Protein AF-A0A2N6AUI1-F1 (afdb_monomer_lite)

Secondary structure (DSSP, 8-state):
--HHHHHHHHHHHHHHTTSS---HHHHHHHHH-HHHHHHHHHHHHHHHHT-------HHHHHHHHHHHHHHHHHHHHHHHHHHHHHHHHHHHHHHHHHHHHIIIIIHHHHHHHHHHHHHHHHHHHHHHHHHHHHHHHHHSS--

Foldseek 3Di:
DDPVLVVLLVVLVCCLVPVDPDDPVSVVCCVVDPVSVVSNVVSVVVVVVPPPPPPPPVVVVVVVVVVVVVVCVVVVVVVVVVVVVVVVVVVVVVVVVVVVCVVVVVVVVVVVVVVVCVVVVVVCVVVVVVVVVVVVVVVVVPD

Radius of gyration: 34.1 Å; chains: 1; bounding box: 63×33×86 Å

pLDDT: mean 75.48, std 15.34, range [41.22, 94.75]

Sequence (143 aa):
MNKSCEMYQMELMDVHYGESEMTEELRSHLDGCEDCSRYWAGLGELETSMVFPEFEDPFKEIVLDKLMAERENKSGRKRNALDFAAFILLAGLFLGACLALVFSGHAVALSKIYLSIFMVAPLMLPFLIKRQMTKGAHTNGRA

Structure (mmCIF, N/CA/C/O backbone):
data_AF-A0A2N6AUI1-F1
#
_entry.id   AF-A0A2N6AUI1-F1
#
loop_
_atom_site.group_PDB
_atom_site.id
_atom_site.type_symbol
_atom_site.label_atom_id
_atom_site.label_alt_id
_atom_site.label_comp_id
_atom_site.label_asym_id
_atom_site.label_entity_id
_atom_site.label_seq_id
_atom_site.pdbx_PDB_ins_code
_atom_site.Cartn_x
_atom_site.Cartn_y
_atom_site.Cartn_z
_atom_site.occupancy
_atom_site.B_iso_or_equiv
_atom_site.auth_seq_id
_atom_site.auth_comp_id
_atom_site.auth_asym_id
_atom_site.auth_atom_id
_atom_site.pdbx_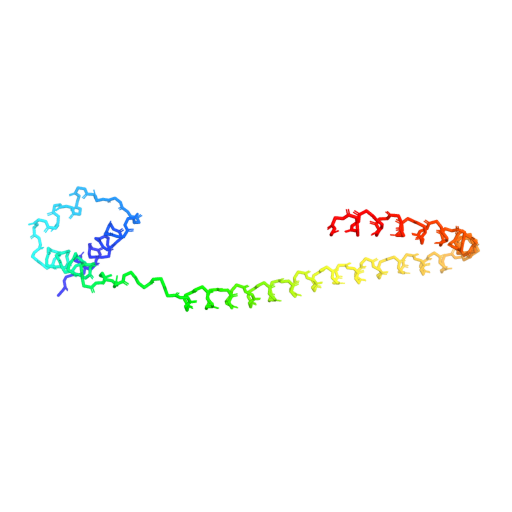PDB_model_num
ATOM 1 N N . MET A 1 1 ? -11.225 -3.161 50.081 1.00 54.44 1 MET A N 1
ATOM 2 C CA . MET A 1 1 ? -11.335 -3.990 48.867 1.00 54.44 1 MET A CA 1
ATOM 3 C C . MET A 1 1 ? -10.239 -5.035 48.905 1.00 54.44 1 MET A C 1
ATOM 5 O O . MET A 1 1 ? -9.080 -4.672 49.079 1.00 54.44 1 MET A O 1
ATOM 9 N N . ASN A 1 2 ? -10.607 -6.314 48.884 1.00 67.62 2 ASN A N 1
ATOM 10 C CA . ASN A 1 2 ? -9.650 -7.417 48.914 1.00 67.62 2 ASN A CA 1
ATOM 11 C C . ASN A 1 2 ? -9.212 -7.703 47.469 1.00 67.62 2 ASN A C 1
ATOM 13 O O . ASN A 1 2 ? -10.068 -7.730 46.590 1.00 67.62 2 ASN A O 1
ATOM 17 N N . LYS A 1 3 ? -7.917 -7.924 47.205 1.00 71.31 3 LYS A N 1
ATOM 18 C CA . LYS A 1 3 ? -7.398 -8.121 45.830 1.00 71.31 3 LYS A CA 1
ATOM 19 C C . LYS A 1 3 ? -8.095 -9.258 45.066 1.00 71.31 3 LYS A C 1
ATOM 21 O O . LYS A 1 3 ? -8.139 -9.238 43.845 1.00 71.31 3 LYS A O 1
ATOM 26 N N . SER A 1 4 ? -8.652 -10.232 45.785 1.00 77.75 4 SER A N 1
ATOM 27 C CA . SER A 1 4 ? -9.439 -11.325 45.211 1.00 77.75 4 SER A CA 1
ATOM 28 C C . SER A 1 4 ? -10.760 -10.857 44.592 1.00 77.75 4 SER A C 1
ATOM 30 O O . SER A 1 4 ? -11.157 -11.379 43.561 1.00 77.75 4 SER A O 1
ATOM 32 N N . CYS A 1 5 ? -11.435 -9.869 45.188 1.00 86.31 5 CYS A N 1
ATOM 33 C CA . CYS A 1 5 ? -12.732 -9.384 44.706 1.00 86.31 5 CYS A CA 1
ATOM 34 C C . CYS A 1 5 ? -12.595 -8.606 43.392 1.00 86.31 5 CYS A C 1
ATOM 36 O O . CYS A 1 5 ? -13.478 -8.691 42.554 1.00 86.31 5 CYS A O 1
ATOM 38 N N . GLU A 1 6 ? -11.482 -7.893 43.183 1.00 86.62 6 GLU A N 1
ATOM 39 C CA . GLU A 1 6 ? -11.223 -7.181 41.920 1.00 86.62 6 GLU A CA 1
ATOM 40 C C . GLU A 1 6 ? -11.123 -8.147 40.734 1.00 86.62 6 GLU A C 1
ATOM 42 O O . GLU A 1 6 ? -11.670 -7.871 39.672 1.00 86.62 6 GLU A O 1
ATOM 47 N N . MET A 1 7 ? -10.479 -9.304 40.924 1.00 88.06 7 MET A N 1
ATOM 48 C CA . MET A 1 7 ? -10.419 -10.338 39.889 1.00 88.06 7 MET A CA 1
ATOM 49 C C . MET A 1 7 ? -11.804 -10.882 39.545 1.00 88.06 7 MET A C 1
ATOM 51 O O . MET A 1 7 ? -12.162 -10.928 38.372 1.00 88.06 7 MET A O 1
ATOM 55 N N . TYR A 1 8 ? -12.598 -11.227 40.560 1.00 88.81 8 TYR A N 1
ATOM 56 C CA . TYR A 1 8 ? -13.949 -11.735 40.338 1.00 88.81 8 TYR A CA 1
ATOM 57 C C . TYR A 1 8 ? -14.883 -10.681 39.735 1.00 88.81 8 TYR A C 1
ATOM 59 O O . TYR A 1 8 ? -15.733 -11.025 38.928 1.00 88.81 8 TYR A O 1
ATOM 67 N N . GLN A 1 9 ? -14.723 -9.397 40.062 1.00 89.94 9 GLN A N 1
ATOM 68 C CA . GLN A 1 9 ? -15.494 -8.321 39.431 1.00 89.94 9 GLN A CA 1
ATOM 69 C C . GLN A 1 9 ? -15.168 -8.163 37.940 1.00 89.94 9 GLN A C 1
ATOM 71 O O . GLN A 1 9 ? -16.087 -7.949 37.154 1.00 89.94 9 GLN A O 1
ATOM 76 N N . MET A 1 10 ? -13.899 -8.306 37.538 1.00 89.31 10 MET A N 1
ATOM 77 C CA . MET A 1 10 ? -13.532 -8.318 36.115 1.00 89.31 10 MET A CA 1
ATOM 78 C C . MET A 1 10 ? -14.153 -9.514 35.393 1.00 89.31 10 MET A C 1
ATOM 80 O O . MET A 1 10 ? -14.767 -9.344 34.349 1.00 89.31 10 MET A O 1
ATOM 84 N N . GLU A 1 11 ? -14.074 -10.705 35.984 1.00 89.75 11 GLU A N 1
ATOM 85 C CA . GLU A 1 11 ? -14.640 -11.909 35.374 1.00 89.75 11 GLU A CA 1
ATOM 86 C C . GLU A 1 11 ? -16.175 -11.848 35.296 1.00 89.75 11 GLU A C 1
ATOM 88 O O . GLU A 1 11 ? -16.758 -12.217 34.283 1.00 89.75 11 GLU A O 1
ATOM 93 N N . LEU A 1 12 ? -16.843 -11.289 36.314 1.00 90.88 12 LEU A N 1
ATOM 94 C CA . LEU A 1 12 ? -18.279 -10.994 36.273 1.00 90.88 12 LEU A CA 1
ATOM 95 C C . LEU A 1 12 ? -18.626 -10.008 35.152 1.00 90.88 12 LEU A C 1
ATOM 97 O O . LEU A 1 12 ? -19.646 -10.177 34.495 1.00 90.88 12 LEU A O 1
ATOM 101 N N . MET A 1 13 ? -17.801 -8.989 34.910 1.00 90.25 13 MET A N 1
ATOM 102 C CA . MET A 1 13 ? -18.020 -8.054 33.806 1.00 90.25 13 MET A CA 1
ATOM 103 C C . MET A 1 13 ? -17.944 -8.771 32.449 1.00 90.25 13 MET A C 1
ATOM 105 O O . MET A 1 13 ? -18.837 -8.591 31.622 1.00 90.25 13 MET A O 1
ATOM 109 N N . ASP A 1 14 ? -16.945 -9.629 32.248 1.00 90.44 14 ASP A N 1
ATOM 110 C CA . ASP A 1 14 ? -16.789 -10.420 31.021 1.00 90.44 14 ASP A CA 1
ATOM 111 C C . ASP A 1 14 ? -17.988 -11.363 30.809 1.00 90.44 14 ASP A C 1
ATOM 113 O O . ASP A 1 14 ? -18.517 -11.460 29.699 1.00 90.44 14 ASP A O 1
ATOM 117 N N . VAL A 1 15 ? -18.492 -11.987 31.883 1.00 90.00 15 VAL A N 1
ATOM 118 C CA . VAL A 1 15 ? -19.710 -12.814 31.841 1.00 90.00 15 VAL A CA 1
ATOM 119 C C . VAL A 1 15 ? -20.939 -11.974 31.485 1.00 90.00 15 VAL A C 1
ATOM 121 O O . VAL A 1 15 ? -21.762 -12.402 30.677 1.00 90.00 15 VAL A O 1
ATOM 124 N N . HIS A 1 16 ? -21.074 -10.770 32.048 1.00 88.06 16 HIS A N 1
ATOM 125 C CA . HIS A 1 16 ? -22.198 -9.869 31.774 1.00 88.06 16 HIS A CA 1
ATOM 126 C C . HIS A 1 16 ? -22.258 -9.441 30.300 1.00 88.06 16 HIS A C 1
ATOM 128 O O . HIS A 1 16 ? -23.342 -9.333 29.731 1.00 88.06 16 HIS A O 1
ATOM 134 N N . TYR A 1 17 ? -21.106 -9.212 29.664 1.00 85.50 17 TYR A N 1
ATOM 135 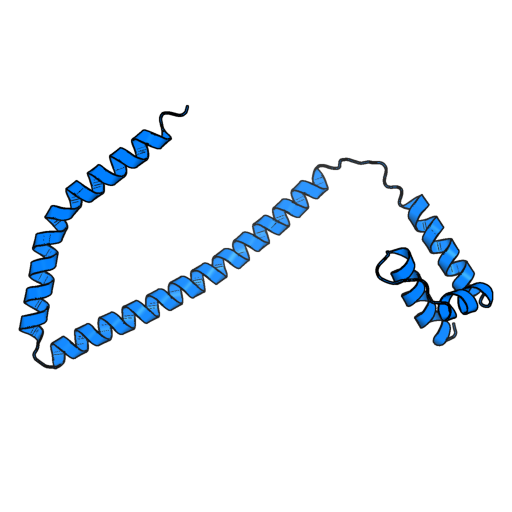C CA . TYR A 1 17 ? -21.023 -8.848 28.244 1.00 85.50 17 TYR A CA 1
ATOM 136 C C . TYR A 1 17 ? -20.925 -10.056 27.295 1.00 85.50 17 TYR A C 1
ATOM 138 O O . TYR A 1 17 ? -20.845 -9.873 26.079 1.00 85.50 17 TYR A O 1
ATOM 146 N N . GLY A 1 18 ? -20.981 -11.286 27.819 1.00 87.19 18 GLY A N 1
ATOM 147 C CA . GLY A 1 18 ? -20.963 -12.519 27.029 1.00 87.19 18 GLY A CA 1
ATOM 148 C C . GLY A 1 18 ? -19.593 -12.883 26.447 1.00 87.19 18 GLY A C 1
ATOM 149 O O . GLY A 1 18 ? -19.525 -13.652 25.489 1.00 87.19 18 GLY A O 1
ATOM 150 N N . GLU A 1 19 ? -18.508 -12.336 26.998 1.00 85.56 19 GLU A N 1
ATOM 151 C CA . GLU A 1 19 ? -17.134 -12.683 26.62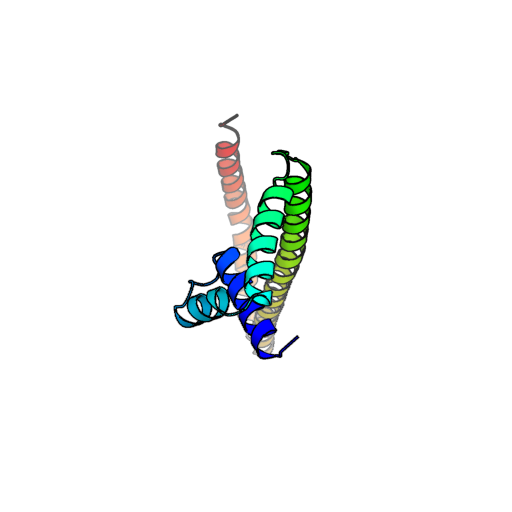0 1.00 85.56 19 GLU A CA 1
ATOM 152 C C . GLU A 1 19 ? -16.665 -13.992 27.284 1.00 85.56 19 GLU A C 1
ATOM 154 O O . GLU A 1 19 ? -15.789 -14.676 26.750 1.00 85.56 19 GLU A O 1
ATOM 159 N N . SER A 1 20 ? -17.274 -14.377 28.412 1.00 87.56 20 SER A N 1
ATOM 160 C CA . SER A 1 20 ? -16.964 -15.600 29.162 1.00 87.56 20 SER A CA 1
ATOM 161 C C . SER A 1 20 ? -18.216 -16.282 29.740 1.00 87.56 20 SER A C 1
ATOM 163 O O . SER A 1 20 ? -19.296 -15.697 29.819 1.00 87.56 20 SER A O 1
ATOM 165 N N . GLU A 1 21 ? -18.091 -17.560 30.118 1.00 89.81 21 GLU A N 1
ATOM 166 C CA . GLU A 1 21 ? -19.168 -18.330 30.757 1.00 89.81 21 GLU A CA 1
ATOM 167 C C . GLU A 1 21 ? -19.068 -18.263 32.289 1.00 89.81 21 GLU A C 1
ATOM 169 O O . GLU A 1 21 ? -17.975 -18.256 32.855 1.00 89.81 21 GLU A O 1
ATOM 174 N N . MET A 1 22 ? -20.216 -18.265 32.978 1.00 89.44 22 MET A N 1
ATOM 175 C CA . MET A 1 22 ? -20.266 -18.268 34.444 1.00 89.44 22 MET A CA 1
ATOM 176 C C . MET A 1 22 ? -19.733 -19.597 35.001 1.00 89.44 22 MET A C 1
ATOM 178 O O . MET A 1 22 ? -20.394 -20.633 34.895 1.00 89.44 22 MET A O 1
ATOM 182 N N . THR A 1 23 ? -18.560 -19.564 35.630 1.00 91.06 23 THR A N 1
ATOM 183 C CA . THR A 1 23 ? -17.956 -20.737 36.274 1.00 91.06 23 THR A CA 1
ATOM 184 C C . THR A 1 23 ? -18.566 -21.004 37.657 1.00 91.06 23 THR A C 1
ATOM 186 O O . THR A 1 23 ? -19.087 -20.104 38.320 1.00 91.06 23 THR A O 1
ATOM 189 N N . GLU A 1 24 ? -18.501 -22.256 38.124 1.00 88.75 24 GLU A N 1
ATOM 190 C CA . GLU A 1 24 ? -19.040 -22.652 39.438 1.00 88.75 24 GLU A CA 1
ATOM 191 C C . GLU A 1 24 ? -18.323 -21.930 40.596 1.00 88.75 24 GLU A C 1
ATOM 193 O O . GLU A 1 24 ? -18.944 -21.539 41.585 1.00 88.75 24 GLU A O 1
ATOM 198 N N . GLU A 1 25 ? -17.015 -21.690 40.447 1.00 87.81 25 GLU A N 1
ATOM 199 C CA . GLU A 1 25 ? -16.210 -20.936 41.413 1.00 87.81 25 GLU A CA 1
ATOM 200 C C . GLU A 1 25 ? -16.692 -19.484 41.519 1.00 87.81 25 GLU A C 1
ATOM 202 O O . GLU A 1 25 ? -16.950 -19.000 42.625 1.00 87.81 25 GLU A O 1
ATOM 207 N N . LEU A 1 26 ? -16.908 -18.821 40.378 1.00 88.12 26 LEU A N 1
ATOM 208 C CA . LEU A 1 26 ? -17.410 -17.450 40.310 1.00 88.12 26 LEU A CA 1
ATOM 209 C C . LEU A 1 26 ? -18.808 -17.327 40.926 1.00 88.12 26 LEU A C 1
ATOM 211 O O . LEU A 1 26 ? -19.063 -16.414 41.714 1.00 88.12 26 LEU A O 1
ATOM 215 N N . ARG A 1 27 ? -19.692 -18.290 40.637 1.00 89.69 27 ARG A N 1
ATOM 216 C CA . ARG A 1 27 ? -21.043 -18.360 41.208 1.00 89.69 27 ARG A CA 1
ATOM 217 C C . ARG A 1 27 ? -21.012 -18.507 42.728 1.00 89.69 27 ARG A C 1
ATOM 219 O O . ARG A 1 27 ? -21.688 -17.761 43.432 1.00 89.69 27 ARG A O 1
ATOM 226 N N . SER A 1 28 ? -20.177 -19.411 43.237 1.00 88.75 28 SER A N 1
ATOM 227 C CA . SER A 1 28 ? -20.021 -19.612 44.681 1.00 88.75 28 SER A CA 1
ATOM 228 C C . SER A 1 28 ? -19.472 -18.369 45.392 1.00 88.75 28 SER A C 1
ATOM 230 O O . SER A 1 28 ? -19.890 -18.049 46.507 1.00 88.75 28 SER A O 1
ATOM 232 N N . HIS A 1 29 ? -18.569 -17.627 44.739 1.00 89.12 29 HIS A N 1
ATOM 233 C CA . HIS A 1 29 ? -18.035 -16.380 45.272 1.00 89.12 29 HIS A CA 1
ATOM 234 C C . HIS A 1 29 ? -19.086 -15.268 45.274 1.00 89.12 29 HIS A C 1
ATOM 236 O O . HIS A 1 29 ? -19.181 -14.525 46.251 1.00 89.12 29 HIS A O 1
ATOM 242 N N . LEU A 1 30 ? -19.888 -15.171 44.211 1.00 90.06 30 LEU A N 1
ATOM 243 C CA . LEU A 1 30 ? -20.963 -14.191 44.086 1.00 90.06 30 LEU A CA 1
ATOM 244 C C . LEU A 1 30 ? -22.019 -14.357 45.189 1.00 90.06 30 LEU A C 1
ATOM 246 O O . LEU A 1 30 ? -22.428 -13.365 45.790 1.00 90.06 30 LEU A O 1
ATOM 250 N N . ASP A 1 31 ? -22.397 -15.598 45.502 1.00 88.81 31 ASP A N 1
ATOM 251 C CA . ASP A 1 31 ? -23.365 -15.910 46.563 1.00 88.81 31 ASP A CA 1
ATOM 252 C C . ASP A 1 31 ? -22.803 -15.644 47.975 1.00 88.81 31 ASP A C 1
ATOM 254 O O . ASP A 1 31 ? -23.552 -15.356 48.910 1.00 88.81 31 ASP A O 1
ATOM 258 N N . GLY A 1 32 ? -21.479 -15.733 48.147 1.00 87.62 32 GLY A N 1
ATOM 259 C CA . GLY A 1 32 ? -20.801 -15.557 49.436 1.00 87.62 32 GLY A CA 1
ATOM 260 C C . GLY A 1 32 ? -20.247 -14.154 49.706 1.00 87.62 32 GLY A C 1
ATOM 261 O O . GLY A 1 32 ? -19.870 -13.861 50.843 1.00 87.62 32 GLY A O 1
ATOM 262 N N . CYS A 1 33 ? -20.157 -13.288 48.693 1.00 90.19 33 CYS A N 1
ATOM 263 C CA . CYS A 1 33 ? -19.517 -11.978 48.792 1.00 90.19 33 CYS A CA 1
ATOM 264 C C . CYS A 1 33 ? -20.500 -10.840 48.494 1.00 90.19 33 CYS A C 1
ATOM 266 O O . CYS A 1 33 ? -20.870 -10.600 47.345 1.00 90.19 33 CYS A O 1
ATOM 268 N N . GLU A 1 34 ? -20.861 -10.077 49.531 1.00 88.19 34 GLU A N 1
ATOM 269 C CA . GLU A 1 34 ? -21.799 -8.951 49.415 1.00 88.19 34 GLU A CA 1
ATOM 270 C C . GLU A 1 34 ? -21.301 -7.857 48.451 1.00 88.19 34 GLU A C 1
ATOM 272 O O . GLU A 1 34 ? -22.090 -7.284 47.700 1.00 88.19 34 GLU A O 1
ATOM 277 N N . ASP A 1 35 ? -19.988 -7.606 48.412 1.00 88.56 35 ASP A N 1
ATOM 278 C CA . ASP A 1 35 ? -19.386 -6.607 47.518 1.00 88.56 35 ASP A CA 1
ATOM 279 C C . ASP A 1 35 ? -19.524 -7.004 46.037 1.00 88.56 35 ASP A C 1
ATOM 281 O O . ASP A 1 35 ? -19.895 -6.177 45.202 1.00 88.56 35 ASP A O 1
ATOM 285 N N . CYS A 1 36 ? -19.255 -8.270 45.700 1.00 89.06 36 CYS A N 1
ATOM 286 C CA . CYS A 1 36 ? -19.391 -8.786 44.335 1.00 89.06 36 CYS A CA 1
ATOM 287 C C . CYS A 1 36 ? -20.865 -8.921 43.927 1.00 89.06 36 CYS A C 1
ATOM 289 O O . CYS A 1 36 ? -21.213 -8.604 42.793 1.00 89.06 36 CYS A O 1
ATOM 291 N N . SER A 1 37 ? -21.743 -9.301 44.860 1.00 89.75 37 SER A N 1
ATOM 292 C CA . SER A 1 37 ? -23.193 -9.344 44.639 1.00 89.75 37 SER A CA 1
ATOM 293 C C . SER A 1 37 ? -23.763 -7.957 44.322 1.00 89.75 37 SER A C 1
ATOM 295 O O . SER A 1 37 ? -24.499 -7.788 43.349 1.00 89.75 37 SER A O 1
ATOM 297 N N . ARG A 1 38 ? -23.354 -6.927 45.077 1.00 89.38 38 ARG A N 1
ATOM 298 C CA . ARG A 1 38 ? -23.749 -5.535 44.819 1.00 89.38 38 ARG A CA 1
ATOM 299 C C . ARG A 1 38 ? -23.205 -5.024 43.486 1.00 89.38 38 ARG A C 1
ATOM 301 O O . ARG A 1 38 ? -23.915 -4.316 42.778 1.00 89.38 38 ARG A O 1
ATOM 308 N N . TYR A 1 39 ? -21.970 -5.387 43.139 1.00 90.25 39 TYR A N 1
ATOM 309 C CA . TYR A 1 39 ? -21.379 -5.050 41.844 1.00 90.25 39 TYR A CA 1
ATOM 310 C C . TYR A 1 39 ? -22.176 -5.663 40.682 1.00 90.25 39 TYR A C 1
ATOM 312 O O . TYR A 1 39 ? -22.547 -4.950 39.755 1.00 90.25 39 TYR A O 1
ATOM 320 N N . TRP A 1 40 ? -22.515 -6.951 40.775 1.00 91.50 40 TRP A N 1
ATOM 321 C CA . TRP A 1 40 ? -23.321 -7.659 39.778 1.00 91.50 40 TRP A CA 1
ATOM 322 C C . TRP A 1 40 ? -24.724 -7.062 39.610 1.00 91.50 40 TRP A C 1
ATOM 324 O O . TRP A 1 40 ? -25.168 -6.838 38.487 1.00 91.50 40 TRP A O 1
ATOM 334 N N . ALA A 1 41 ? -25.403 -6.733 40.712 1.00 87.25 41 ALA A N 1
ATOM 335 C CA . ALA A 1 41 ? -26.697 -6.052 40.660 1.00 87.25 41 ALA A CA 1
ATOM 336 C C . ALA A 1 41 ? -26.595 -4.669 39.986 1.00 87.25 41 ALA A C 1
ATOM 338 O O . ALA A 1 41 ? -27.447 -4.308 39.176 1.00 87.25 41 ALA A O 1
ATOM 339 N N . GLY A 1 42 ? -25.519 -3.927 40.267 1.00 86.00 42 GLY A N 1
ATOM 340 C CA . GLY A 1 42 ? -25.251 -2.630 39.648 1.00 86.00 42 GLY A CA 1
ATOM 341 C C . GLY A 1 42 ? -24.997 -2.703 38.139 1.00 86.00 42 GLY A C 1
ATOM 342 O O . GLY A 1 42 ? -25.377 -1.775 37.429 1.00 86.00 42 GLY A O 1
ATOM 343 N N . LEU A 1 43 ? -24.408 -3.795 37.632 1.00 84.50 43 LEU A N 1
ATOM 344 C CA . LEU A 1 43 ? -24.233 -4.007 36.187 1.00 84.50 43 LEU A CA 1
ATOM 345 C C . LEU A 1 43 ? -25.584 -4.134 35.463 1.00 84.50 43 LEU A C 1
ATOM 347 O O . LEU A 1 43 ? -25.788 -3.471 34.445 1.00 84.50 43 LEU A O 1
ATOM 351 N N . GLY A 1 44 ? -26.527 -4.887 36.038 1.00 76.06 44 GLY A N 1
ATOM 352 C CA . GLY A 1 44 ? -27.879 -5.024 35.485 1.00 76.06 44 GLY A CA 1
ATOM 353 C C . GLY A 1 44 ? -28.683 -3.718 35.524 1.00 76.06 44 GLY A C 1
ATOM 354 O O . GLY A 1 44 ? -29.387 -3.387 34.571 1.00 76.06 44 GLY A O 1
ATOM 355 N N . GLU A 1 45 ? -28.537 -2.919 36.587 1.0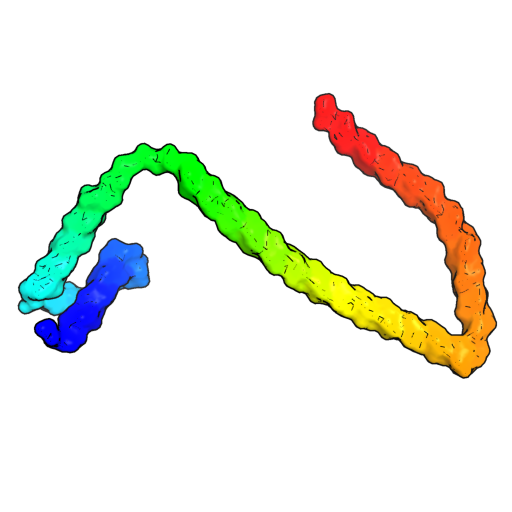0 76.12 45 GLU A N 1
ATOM 356 C CA . GLU A 1 45 ? -29.141 -1.579 36.648 1.00 76.12 45 GLU A CA 1
ATOM 357 C C . GLU A 1 45 ? -28.555 -0.639 35.580 1.00 76.12 45 GLU A C 1
ATOM 359 O O . GLU A 1 45 ? -29.290 0.141 34.957 1.00 76.12 45 GLU A O 1
ATOM 364 N N . LEU A 1 46 ? -27.248 -0.749 35.313 1.00 67.75 46 LEU A N 1
ATOM 365 C CA . LEU A 1 46 ? -26.567 0.003 34.262 1.00 67.75 46 LEU A CA 1
ATOM 366 C C . LEU A 1 46 ? -27.144 -0.319 32.880 1.00 67.75 46 LEU A C 1
ATOM 368 O O . LEU A 1 46 ? -27.401 0.608 32.118 1.00 67.75 46 LEU A O 1
ATOM 372 N N . GLU A 1 47 ? -27.417 -1.590 32.586 1.00 62.09 47 GLU A N 1
ATOM 373 C CA . GLU A 1 47 ? -28.048 -2.016 31.332 1.00 62.09 47 GLU A CA 1
ATOM 374 C C . GLU A 1 47 ? -29.451 -1.411 31.169 1.00 62.09 47 GLU A C 1
ATOM 376 O O . GLU A 1 47 ? -29.763 -0.843 30.124 1.00 62.09 47 GLU A O 1
ATOM 381 N N . THR A 1 48 ? -30.269 -1.404 32.227 1.00 59.44 48 THR A N 1
ATOM 382 C CA . THR A 1 48 ? -31.598 -0.764 32.187 1.00 59.44 48 THR A CA 1
ATOM 383 C C . THR A 1 48 ? -31.558 0.764 32.091 1.00 59.44 48 THR A C 1
ATOM 385 O O . THR A 1 48 ? -32.456 1.361 31.502 1.00 59.44 48 THR A O 1
ATOM 388 N N . SER A 1 49 ? -30.529 1.420 32.635 1.00 56.09 49 SER A N 1
ATOM 389 C CA . SER A 1 49 ? -30.345 2.878 32.505 1.00 56.09 49 SER A CA 1
ATOM 390 C C . SER A 1 49 ? -29.686 3.290 31.181 1.00 56.09 49 SER A C 1
ATOM 392 O O . SER A 1 49 ? -29.875 4.417 30.724 1.00 56.09 49 SER A O 1
ATOM 394 N N . MET A 1 50 ? -28.972 2.361 30.540 1.00 49.00 50 MET A N 1
ATOM 395 C CA . MET A 1 50 ? -28.469 2.445 29.169 1.00 49.00 50 MET A CA 1
ATOM 396 C C . MET A 1 50 ? -29.415 1.788 28.162 1.00 49.00 50 MET A C 1
ATOM 398 O O . MET A 1 50 ? -28.996 1.463 27.048 1.00 49.00 50 MET A O 1
ATOM 402 N N . VAL A 1 51 ? -30.710 1.684 28.484 1.00 47.38 51 VAL A N 1
ATOM 403 C CA . VAL A 1 51 ? -31.749 1.696 27.451 1.00 47.38 51 VAL A CA 1
ATOM 404 C C . VAL A 1 51 ? -31.688 3.084 26.824 1.00 47.38 51 VAL A C 1
ATOM 406 O O . VAL A 1 51 ? -32.434 4.003 27.162 1.00 47.38 51 VAL A O 1
ATOM 409 N N . PHE A 1 52 ? -30.708 3.257 25.938 1.00 46.50 52 PHE A N 1
ATOM 410 C CA . PHE A 1 52 ? -30.723 4.312 24.958 1.00 46.50 52 PHE A CA 1
ATOM 411 C C . PHE A 1 52 ? -32.105 4.212 24.313 1.00 46.50 52 PHE A C 1
ATOM 413 O O . PHE A 1 52 ? -32.459 3.123 23.848 1.00 46.50 52 PHE A O 1
ATOM 420 N N . PRO A 1 53 ? -32.912 5.290 24.305 1.00 45.56 53 PRO A N 1
ATOM 421 C CA . PRO A 1 53 ? -34.046 5.329 23.400 1.00 45.56 53 PRO A CA 1
ATOM 422 C C . PRO A 1 53 ? -33.518 4.880 22.042 1.00 45.56 53 PRO A C 1
ATOM 424 O O . PRO A 1 53 ? -32.400 5.271 21.698 1.00 45.56 53 PRO A O 1
ATOM 427 N N . GLU A 1 54 ? -34.256 4.014 21.347 1.00 45.66 54 GLU A N 1
ATOM 428 C CA . GLU A 1 54 ? -34.002 3.610 19.963 1.00 45.66 54 GLU A CA 1
ATOM 429 C C . GLU A 1 54 ? -33.904 4.870 19.089 1.00 45.66 54 GLU A C 1
ATOM 431 O O . GLU A 1 54 ? -34.824 5.268 18.386 1.00 45.66 54 GLU A O 1
ATOM 436 N N . PHE A 1 55 ? -32.785 5.570 19.185 1.00 45.47 55 PHE A N 1
ATOM 437 C CA . PHE A 1 55 ? -32.360 6.559 18.243 1.00 45.47 55 PHE A CA 1
ATOM 438 C C . PHE A 1 55 ? -31.644 5.727 17.195 1.00 45.47 55 PHE A C 1
ATOM 440 O O . PHE A 1 55 ? -30.463 5.391 17.322 1.00 45.47 55 PHE A O 1
ATOM 447 N N . GLU A 1 56 ? -32.403 5.370 16.161 1.00 45.50 56 GLU A N 1
ATOM 448 C CA . GLU A 1 56 ? -31.909 5.401 14.788 1.00 45.50 56 GLU A CA 1
ATOM 449 C C . GLU A 1 56 ? -31.213 6.756 14.588 1.00 45.50 56 GLU A C 1
ATOM 451 O O . GLU A 1 56 ? -31.807 7.729 14.130 1.00 45.50 56 GLU A O 1
ATOM 456 N N . ASP A 1 57 ? -29.976 6.869 15.068 1.00 48.19 57 ASP A N 1
ATOM 457 C CA . ASP A 1 57 ? -29.215 8.102 15.019 1.00 48.19 57 ASP A CA 1
ATOM 458 C C . ASP A 1 57 ? -28.354 8.056 13.751 1.00 48.19 57 ASP A C 1
ATOM 460 O O . ASP A 1 57 ? -27.336 7.347 13.728 1.00 48.19 57 ASP A O 1
ATOM 464 N N . PRO A 1 58 ? -28.710 8.793 12.681 1.00 51.88 58 PRO A N 1
ATOM 465 C CA . PRO A 1 58 ? -27.915 8.853 11.453 1.00 51.88 58 PRO A CA 1
ATOM 466 C C . PRO A 1 58 ? -26.479 9.351 11.705 1.00 51.88 58 PRO A C 1
ATOM 468 O O . PRO A 1 58 ? -25.604 9.217 10.851 1.00 51.88 58 PRO A O 1
ATOM 471 N N . PHE A 1 59 ? -26.189 9.893 12.892 1.00 50.44 59 PHE A N 1
ATOM 472 C CA . PHE A 1 59 ? -24.845 10.289 13.294 1.00 50.44 59 PHE A CA 1
ATOM 473 C C . PHE A 1 59 ? -23.863 9.127 13.477 1.00 50.44 59 PHE A C 1
ATOM 475 O O . PHE A 1 59 ? -22.676 9.306 13.190 1.00 50.44 59 PHE A O 1
ATOM 482 N N . LYS A 1 60 ? -24.306 7.944 13.926 1.00 49.75 60 LYS A N 1
ATOM 483 C CA . LYS A 1 60 ? -23.393 6.800 14.119 1.00 49.75 60 LYS A CA 1
ATOM 484 C C . LYS A 1 60 ? -22.865 6.273 12.788 1.00 49.75 60 LYS A C 1
ATOM 486 O O . LYS A 1 60 ? -21.679 5.967 12.693 1.00 49.75 60 LYS A O 1
ATOM 491 N N . GLU A 1 61 ? -23.711 6.247 11.763 1.00 53.56 61 GLU A N 1
ATOM 492 C CA . GLU A 1 61 ? -23.333 5.828 10.413 1.00 53.56 61 GLU A CA 1
ATOM 493 C C . GLU A 1 61 ? -22.349 6.827 9.783 1.00 53.56 61 GLU A C 1
ATOM 495 O O . GLU A 1 61 ? -21.290 6.429 9.315 1.00 53.56 61 GLU A O 1
ATOM 500 N N . ILE A 1 62 ? -22.588 8.139 9.917 1.00 59.53 62 ILE A N 1
ATOM 501 C CA . ILE A 1 62 ? -21.700 9.183 9.369 1.00 59.53 62 ILE A CA 1
ATOM 502 C C . ILE A 1 62 ? -20.304 9.170 10.015 1.00 59.53 62 ILE A C 1
ATOM 504 O O . ILE A 1 62 ? -19.300 9.418 9.338 1.00 59.53 62 ILE A O 1
ATOM 508 N N . VAL A 1 63 ? -20.211 8.923 11.326 1.00 61.47 63 VAL A N 1
ATOM 509 C CA . VAL A 1 63 ? -18.918 8.865 12.029 1.00 61.47 63 VAL A CA 1
ATOM 510 C C . VAL A 1 63 ? -18.179 7.568 11.700 1.00 61.47 63 VAL A C 1
ATOM 512 O O . VAL A 1 63 ? -16.966 7.605 11.483 1.00 61.47 63 VAL A O 1
ATOM 515 N N . LEU A 1 64 ? -18.891 6.442 11.604 1.00 59.50 64 LEU A N 1
ATOM 516 C CA . LEU A 1 64 ? -18.300 5.159 11.233 1.00 59.50 64 LEU A CA 1
ATOM 517 C C . LEU A 1 64 ? -17.827 5.167 9.772 1.00 59.50 64 LEU A C 1
ATOM 519 O O . LEU A 1 64 ? -16.686 4.789 9.514 1.00 59.50 64 LEU A O 1
ATOM 523 N N . ASP A 1 65 ? -18.622 5.709 8.851 1.00 60.38 65 ASP A N 1
ATOM 524 C CA . ASP A 1 65 ? -18.258 5.877 7.442 1.00 60.38 65 ASP A CA 1
ATOM 525 C C . ASP A 1 65 ? -17.072 6.821 7.265 1.00 60.38 65 ASP A C 1
ATOM 527 O O . ASP A 1 65 ? -16.160 6.528 6.491 1.00 60.38 65 ASP A O 1
ATOM 531 N N . LYS A 1 66 ? -17.004 7.926 8.019 1.00 62.28 66 LYS A N 1
ATOM 532 C CA . LYS A 1 66 ? -15.823 8.805 8.000 1.00 62.28 66 LYS A CA 1
ATOM 533 C C . LYS A 1 66 ? -14.570 8.094 8.499 1.00 62.28 66 LYS A C 1
ATOM 535 O O . LYS A 1 66 ? -13.513 8.237 7.885 1.00 62.28 66 LYS A O 1
ATOM 540 N N . LEU A 1 67 ? -14.672 7.316 9.574 1.00 61.69 67 LEU A N 1
ATOM 541 C CA . LEU A 1 67 ? -13.540 6.568 10.123 1.00 61.69 67 LEU A CA 1
ATOM 542 C C . LEU A 1 67 ? -13.105 5.419 9.201 1.00 61.69 67 LEU A C 1
ATOM 544 O O . LEU A 1 67 ? -11.903 5.172 9.060 1.00 61.69 67 LEU A O 1
ATOM 548 N N . MET A 1 68 ? -14.044 4.743 8.534 1.00 60.12 68 MET A N 1
ATOM 549 C CA . MET A 1 68 ? -13.738 3.717 7.534 1.00 60.12 68 MET A CA 1
ATOM 550 C C . MET A 1 68 ? -13.120 4.329 6.274 1.00 60.12 68 MET A C 1
ATOM 552 O O . MET A 1 68 ? -12.076 3.847 5.833 1.00 60.12 68 MET A O 1
ATOM 556 N N . ALA A 1 69 ? -13.659 5.440 5.768 1.00 60.88 69 ALA A N 1
ATOM 557 C CA . ALA A 1 69 ? -13.102 6.164 4.626 1.00 60.88 69 ALA A CA 1
ATOM 558 C C . ALA A 1 69 ? -11.676 6.669 4.906 1.00 60.88 69 ALA A C 1
ATOM 560 O O . ALA A 1 69 ? -10.790 6.579 4.053 1.00 60.88 69 ALA A O 1
ATOM 561 N N . GLU A 1 70 ? -11.403 7.151 6.119 1.00 59.94 70 GLU A N 1
ATOM 562 C CA . GLU A 1 70 ? -10.069 7.612 6.503 1.00 59.94 70 GLU A CA 1
ATOM 563 C C . GLU A 1 70 ? -9.073 6.444 6.656 1.00 59.94 70 GLU A C 1
ATOM 565 O O . GLU A 1 70 ? -7.894 6.566 6.298 1.00 59.94 70 GLU A O 1
ATOM 570 N N . ARG A 1 71 ? -9.543 5.266 7.089 1.00 49.31 71 ARG A N 1
ATOM 571 C CA . ARG A 1 71 ? -8.742 4.033 7.178 1.00 49.31 71 ARG A CA 1
ATOM 572 C C . ARG A 1 71 ? -8.480 3.398 5.810 1.00 49.31 71 ARG A C 1
ATOM 574 O O . ARG A 1 71 ? -7.359 2.939 5.563 1.00 49.31 71 ARG A O 1
ATOM 581 N N . GLU A 1 72 ? -9.454 3.402 4.906 1.00 57.69 72 GLU A N 1
ATOM 582 C CA . GLU A 1 72 ? -9.277 2.969 3.516 1.00 57.69 72 GLU A CA 1
ATOM 583 C C . GLU A 1 72 ? -8.302 3.881 2.775 1.00 57.69 72 GLU A C 1
ATOM 585 O O . GLU A 1 72 ? -7.365 3.393 2.143 1.00 57.69 72 GLU A O 1
ATOM 590 N N . ASN A 1 73 ? -8.407 5.199 2.947 1.00 58.56 73 ASN A N 1
ATOM 591 C CA . ASN A 1 73 ? -7.493 6.139 2.303 1.00 58.56 73 ASN A CA 1
ATOM 592 C C . ASN A 1 73 ? -6.045 5.982 2.821 1.00 58.56 73 ASN A C 1
ATOM 594 O O . ASN A 1 73 ? -5.071 6.078 2.068 1.00 58.56 73 ASN A O 1
ATOM 598 N N . LYS A 1 74 ? -5.870 5.650 4.109 1.00 55.28 74 LYS A N 1
ATOM 599 C CA . LYS A 1 74 ? -4.547 5.421 4.716 1.00 55.28 74 LYS A CA 1
ATOM 600 C C . LYS A 1 74 ? -3.960 4.039 4.391 1.00 55.28 74 LYS A C 1
ATOM 602 O O . LYS A 1 74 ? -2.738 3.920 4.271 1.00 55.28 74 LYS A O 1
ATOM 607 N N . SER A 1 75 ? -4.789 3.006 4.226 1.00 54.25 75 SER A N 1
ATOM 608 C CA . SER A 1 75 ? -4.348 1.654 3.844 1.00 54.25 75 SER A CA 1
ATOM 609 C C . SER A 1 75 ? -4.100 1.521 2.337 1.00 54.25 75 SER A C 1
ATOM 611 O O . SER A 1 75 ? -3.075 0.962 1.942 1.00 54.25 75 SER A O 1
ATOM 613 N N . GLY A 1 76 ? -4.939 2.139 1.501 1.00 54.47 76 GLY A N 1
ATOM 614 C CA . GLY A 1 76 ? -4.756 2.228 0.054 1.00 54.47 76 GLY A CA 1
ATOM 615 C C . GLY A 1 76 ? -3.462 2.951 -0.315 1.00 54.47 76 GLY A C 1
ATOM 616 O O . GLY A 1 76 ? -2.695 2.468 -1.142 1.00 54.47 76 GLY A O 1
ATOM 617 N N . ARG A 1 77 ? -3.124 4.046 0.380 1.00 54.16 77 ARG A N 1
ATOM 618 C CA . ARG A 1 77 ? -1.873 4.784 0.134 1.00 54.16 77 ARG A CA 1
ATOM 619 C C . ARG A 1 77 ? -0.614 3.968 0.455 1.00 54.16 77 ARG A C 1
ATOM 621 O O . ARG A 1 77 ? 0.374 4.091 -0.262 1.00 54.16 77 ARG A O 1
ATOM 628 N N . LYS A 1 78 ? -0.642 3.119 1.490 1.00 58.09 78 LYS A N 1
ATOM 629 C CA . LYS A 1 78 ? 0.486 2.230 1.834 1.00 58.09 78 LYS A CA 1
ATOM 630 C C . LYS A 1 78 ? 0.622 1.058 0.865 1.00 58.09 78 LYS A C 1
ATOM 632 O O . LYS A 1 78 ? 1.741 0.725 0.486 1.00 58.09 78 LYS A O 1
ATOM 637 N N . ARG A 1 79 ? -0.497 0.461 0.446 1.00 60.97 79 ARG A N 1
ATOM 638 C CA . ARG A 1 79 ? -0.506 -0.644 -0.521 1.00 60.97 79 ARG A CA 1
ATOM 639 C C . ARG A 1 79 ? -0.021 -0.172 -1.892 1.00 60.97 79 ARG A C 1
ATOM 641 O O . ARG A 1 79 ? 0.914 -0.747 -2.431 1.00 60.97 79 ARG A O 1
ATOM 648 N N . ASN A 1 80 ? -0.513 0.982 -2.341 1.00 66.75 80 ASN A N 1
ATOM 649 C CA . ASN A 1 80 ? -0.041 1.624 -3.564 1.00 66.75 80 ASN A CA 1
ATOM 650 C C . ASN A 1 80 ? 1.447 1.990 -3.474 1.00 66.75 80 ASN A C 1
ATOM 652 O O . ASN A 1 80 ? 2.170 1.796 -4.440 1.00 66.75 80 ASN A O 1
ATOM 656 N N . ALA A 1 81 ? 1.940 2.483 -2.331 1.00 75.50 81 ALA A N 1
ATOM 657 C CA . ALA A 1 81 ? 3.363 2.797 -2.175 1.00 75.50 81 ALA A CA 1
ATOM 658 C C . ALA A 1 81 ? 4.265 1.553 -2.273 1.00 75.50 81 ALA A C 1
ATOM 660 O O . ALA A 1 81 ? 5.338 1.635 -2.868 1.00 75.50 81 ALA A O 1
ATOM 661 N N . LEU A 1 82 ? 3.833 0.409 -1.731 1.00 78.12 82 LEU A N 1
ATOM 662 C CA . LEU A 1 82 ? 4.545 -0.863 -1.885 1.00 78.12 82 LEU A CA 1
ATOM 663 C C . LEU A 1 82 ? 4.509 -1.359 -3.333 1.00 78.12 82 LEU A C 1
ATOM 665 O O . LEU A 1 82 ? 5.547 -1.769 -3.848 1.00 78.12 82 LEU A O 1
ATOM 669 N N . ASP A 1 83 ? 3.367 -1.246 -4.008 1.00 80.12 83 ASP A N 1
ATOM 670 C CA . ASP A 1 83 ? 3.239 -1.618 -5.421 1.00 80.12 83 ASP A CA 1
ATOM 671 C C . ASP A 1 83 ? 4.097 -0.709 -6.322 1.00 80.12 83 ASP A C 1
ATOM 673 O O . ASP A 1 83 ? 4.789 -1.190 -7.220 1.00 80.12 83 ASP A O 1
ATOM 677 N N . PHE A 1 84 ? 4.150 0.597 -6.037 1.00 82.12 84 PHE A N 1
ATOM 678 C CA . PHE A 1 84 ? 5.053 1.542 -6.703 1.00 82.12 84 PHE A CA 1
ATOM 679 C C . PHE A 1 84 ? 6.526 1.221 -6.430 1.00 82.12 84 PHE A C 1
ATOM 681 O O . PHE A 1 84 ? 7.340 1.267 -7.352 1.00 82.12 84 PHE A O 1
ATOM 688 N N . ALA A 1 85 ? 6.888 0.871 -5.194 1.00 88.06 85 ALA A N 1
ATOM 689 C CA . ALA A 1 85 ? 8.254 0.483 -4.852 1.00 88.06 85 ALA A CA 1
ATOM 690 C C . ALA A 1 85 ? 8.669 -0.811 -5.571 1.00 88.06 85 ALA A C 1
ATOM 692 O O . ALA A 1 85 ? 9.761 -0.876 -6.138 1.00 88.06 85 ALA A O 1
ATOM 693 N N . ALA A 1 86 ? 7.784 -1.810 -5.615 1.00 89.06 86 ALA A N 1
ATOM 694 C CA . ALA A 1 86 ? 7.995 -3.044 -6.364 1.00 89.06 86 ALA A CA 1
ATOM 695 C C . ALA A 1 86 ? 8.148 -2.769 -7.868 1.00 89.06 86 ALA A C 1
ATOM 697 O O . ALA A 1 86 ? 9.048 -3.317 -8.503 1.00 89.06 86 ALA A O 1
ATOM 698 N N . PHE A 1 87 ? 7.331 -1.871 -8.428 1.00 91.06 87 PHE A N 1
ATOM 699 C CA . PHE A 1 87 ? 7.441 -1.449 -9.822 1.00 91.06 87 PHE A CA 1
ATOM 700 C C . PHE A 1 87 ? 8.787 -0.778 -10.122 1.00 91.06 87 PHE A C 1
ATOM 702 O O . PHE A 1 87 ? 9.433 -1.131 -11.106 1.00 91.06 87 PHE A O 1
ATOM 709 N N . ILE A 1 88 ? 9.241 0.146 -9.269 1.00 93.19 88 ILE A N 1
ATOM 710 C CA . ILE A 1 88 ? 10.539 0.822 -9.428 1.00 93.19 88 ILE A CA 1
ATOM 711 C C . ILE A 1 88 ? 11.682 -0.194 -9.392 1.00 93.19 88 ILE A C 1
ATOM 713 O O . ILE A 1 88 ? 12.588 -0.129 -10.222 1.00 93.19 88 ILE A O 1
ATOM 717 N N . LEU A 1 89 ? 11.628 -1.152 -8.465 1.00 94.12 89 LEU A N 1
ATOM 718 C CA . LEU A 1 89 ? 12.648 -2.188 -8.332 1.00 94.12 89 LEU A CA 1
ATOM 719 C C . LEU A 1 89 ? 12.683 -3.082 -9.579 1.00 94.12 89 LEU A C 1
ATOM 721 O O . LEU A 1 89 ? 13.750 -3.287 -10.157 1.00 94.12 89 LEU A O 1
ATOM 725 N N . LEU A 1 90 ? 11.520 -3.540 -10.049 1.00 93.75 90 LEU A N 1
ATOM 726 C CA . LEU A 1 90 ? 11.406 -4.362 -11.254 1.00 93.75 90 LEU A CA 1
ATOM 727 C C . LEU A 1 90 ? 11.896 -3.611 -12.502 1.00 93.75 90 LEU A C 1
ATOM 729 O O . LEU A 1 90 ? 12.669 -4.156 -13.290 1.00 93.75 90 LEU A O 1
ATOM 733 N N . ALA A 1 91 ? 11.491 -2.349 -12.662 1.00 92.31 91 ALA A N 1
ATOM 734 C CA . ALA A 1 91 ? 11.911 -1.495 -13.767 1.00 92.31 91 ALA A CA 1
ATOM 735 C C . ALA A 1 91 ? 13.424 -1.241 -13.744 1.00 92.31 91 ALA A C 1
ATOM 737 O O . ALA A 1 91 ? 14.075 -1.317 -14.785 1.00 92.31 91 ALA A O 1
ATOM 738 N N . GLY A 1 92 ? 13.997 -0.999 -12.562 1.00 94.75 92 GLY A N 1
ATOM 739 C CA . GLY A 1 92 ? 15.437 -0.841 -12.375 1.00 94.75 92 GLY A CA 1
ATOM 740 C C . GLY A 1 92 ? 16.214 -2.103 -12.748 1.00 94.75 92 GLY A C 1
ATOM 741 O O . GLY A 1 92 ? 17.221 -2.019 -13.448 1.00 94.75 92 GLY A O 1
ATOM 742 N N . LEU A 1 93 ? 15.716 -3.278 -12.359 1.00 93.94 93 LEU A N 1
ATOM 743 C CA . LEU A 1 93 ? 16.315 -4.570 -12.702 1.00 93.94 93 LEU A CA 1
ATOM 744 C C . LEU A 1 93 ? 16.281 -4.807 -14.220 1.00 93.94 93 LEU A C 1
ATOM 746 O O . LEU A 1 93 ? 17.277 -5.213 -14.818 1.00 93.94 93 LEU A O 1
ATOM 750 N N . PHE A 1 94 ? 15.162 -4.466 -14.861 1.00 91.31 94 PHE A N 1
ATOM 751 C CA . PHE A 1 94 ? 14.998 -4.574 -16.308 1.00 91.31 94 PHE A CA 1
ATOM 752 C C . PHE A 1 94 ? 15.920 -3.615 -17.074 1.00 91.31 94 PHE A C 1
ATOM 754 O O . PHE A 1 94 ? 16.574 -4.012 -18.041 1.00 91.31 94 PHE A O 1
ATOM 761 N N . LEU A 1 95 ? 16.025 -2.362 -16.618 1.00 89.06 95 LEU A N 1
ATOM 762 C CA . LEU A 1 95 ? 16.949 -1.368 -17.168 1.00 89.06 95 LEU A CA 1
ATOM 763 C C . LEU A 1 95 ? 18.406 -1.797 -16.991 1.00 89.06 95 LEU A C 1
ATOM 765 O O . LEU A 1 95 ? 19.188 -1.692 -17.933 1.00 89.06 95 LEU A O 1
ATOM 769 N N . GLY A 1 96 ? 18.759 -2.323 -15.818 1.00 89.94 96 GLY A N 1
ATOM 770 C CA . GLY A 1 96 ? 20.087 -2.858 -15.534 1.00 89.94 96 GLY A CA 1
ATOM 771 C C . GLY A 1 96 ? 20.451 -4.019 -16.457 1.00 89.94 96 GLY A C 1
ATOM 772 O O . GLY A 1 96 ? 21.536 -4.023 -17.034 1.00 89.94 96 GLY A O 1
ATOM 773 N N . ALA A 1 97 ? 19.527 -4.959 -16.677 1.00 86.56 97 ALA A N 1
ATOM 774 C CA . ALA A 1 97 ? 19.717 -6.058 -17.622 1.00 86.56 97 ALA A CA 1
ATOM 775 C C . ALA A 1 97 ? 19.902 -5.553 -19.065 1.00 86.56 97 ALA A C 1
ATOM 777 O O . ALA A 1 97 ? 20.798 -6.012 -19.774 1.00 86.56 97 ALA A O 1
ATOM 778 N N . CYS A 1 98 ? 19.108 -4.564 -19.488 1.00 82.06 98 CYS A N 1
ATOM 779 C CA . CYS A 1 98 ? 19.270 -3.933 -20.798 1.00 82.06 98 CYS A CA 1
ATOM 780 C C . CYS A 1 98 ? 20.641 -3.255 -20.936 1.00 82.06 98 CYS A C 1
ATOM 782 O O . CYS A 1 98 ? 21.314 -3.447 -21.945 1.00 82.06 98 CYS A O 1
ATOM 784 N N . LEU A 1 99 ? 21.086 -2.504 -19.926 1.00 84.00 99 LEU A N 1
ATOM 785 C CA . LEU A 1 99 ? 22.398 -1.850 -19.916 1.00 84.00 99 LEU A CA 1
ATOM 786 C C . LEU A 1 99 ? 23.542 -2.869 -19.967 1.00 84.00 99 LEU A C 1
ATOM 788 O O . LEU A 1 99 ? 24.465 -2.704 -20.761 1.00 84.00 99 LEU A O 1
ATOM 792 N N . ALA A 1 100 ? 23.466 -3.947 -19.184 1.00 83.50 100 ALA A N 1
ATOM 793 C CA . ALA A 1 100 ? 24.456 -5.022 -19.208 1.00 83.50 100 ALA A CA 1
ATOM 794 C C . ALA A 1 100 ? 24.572 -5.659 -20.605 1.00 83.50 100 ALA A C 1
ATOM 796 O O . ALA A 1 100 ? 25.676 -5.870 -21.107 1.00 83.50 100 ALA A O 1
ATOM 797 N N . LEU A 1 101 ? 23.439 -5.884 -21.277 1.00 82.25 101 LEU A N 1
ATOM 798 C CA . LEU A 1 101 ? 23.409 -6.377 -22.654 1.00 82.25 101 LEU A CA 1
ATOM 799 C C . LEU A 1 101 ? 24.042 -5.390 -23.649 1.00 82.25 101 LEU A C 1
ATOM 801 O O . LEU A 1 101 ? 24.759 -5.821 -24.553 1.00 82.25 101 LEU A O 1
ATOM 805 N N . VAL A 1 102 ? 23.855 -4.079 -23.466 1.00 81.75 102 VAL A N 1
ATOM 806 C CA . VAL A 1 102 ? 24.548 -3.060 -24.276 1.00 81.75 102 VAL A CA 1
ATOM 807 C C . VAL A 1 102 ? 26.063 -3.134 -24.068 1.00 81.75 102 VAL A C 1
ATOM 809 O O . VAL A 1 102 ? 26.802 -3.214 -25.049 1.00 81.75 102 VAL A O 1
ATOM 812 N N . PHE A 1 103 ? 26.529 -3.161 -22.815 1.00 80.44 103 PHE A N 1
ATOM 813 C CA . PHE A 1 103 ? 27.961 -3.205 -22.492 1.00 80.44 103 PHE A CA 1
ATOM 814 C C . PHE A 1 103 ? 28.643 -4.505 -22.933 1.00 80.44 103 PHE A C 1
ATOM 816 O O . PHE A 1 103 ? 29.810 -4.479 -23.310 1.00 80.44 103 PHE A O 1
ATOM 823 N N . SER A 1 104 ? 27.918 -5.624 -22.965 1.00 80.75 104 SER A N 1
ATOM 824 C CA . SER A 1 104 ? 28.427 -6.913 -23.460 1.00 80.75 104 SER A CA 1
ATOM 825 C C . SER A 1 104 ? 28.647 -6.974 -24.983 1.00 80.75 104 SER A C 1
ATOM 827 O O . SER A 1 104 ? 29.041 -8.011 -25.508 1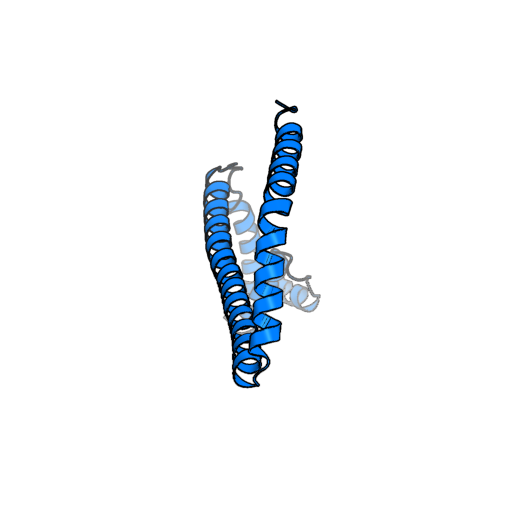.00 80.75 104 SER A O 1
ATOM 829 N N . GLY A 1 105 ? 28.397 -5.883 -25.719 1.00 80.62 105 GLY A N 1
ATOM 830 C CA . GLY A 1 105 ? 28.590 -5.820 -27.172 1.00 80.62 105 GLY A CA 1
ATOM 831 C C . GLY A 1 105 ? 27.405 -6.353 -27.986 1.00 80.62 105 GLY A C 1
ATOM 832 O O . GLY A 1 105 ? 27.408 -6.272 -29.214 1.00 80.62 105 GLY A O 1
ATOM 833 N N . HIS A 1 106 ? 26.334 -6.809 -27.331 1.00 78.62 106 HIS A N 1
ATOM 834 C CA . HIS A 1 106 ? 25.083 -7.221 -27.977 1.00 78.62 106 HIS A CA 1
ATOM 835 C C . HIS A 1 106 ? 24.154 -6.042 -28.332 1.00 78.62 106 HIS A C 1
ATOM 837 O O . HIS A 1 106 ? 22.969 -6.237 -28.612 1.00 78.62 106 HIS A O 1
ATOM 843 N N . ALA A 1 107 ? 24.681 -4.815 -28.399 1.00 70.62 107 ALA A N 1
ATOM 844 C CA . ALA A 1 107 ? 23.930 -3.608 -28.753 1.00 70.62 107 ALA A CA 1
ATOM 845 C C . ALA A 1 107 ? 23.183 -3.730 -30.099 1.00 70.62 107 ALA A C 1
ATOM 847 O O . ALA A 1 107 ? 22.073 -3.219 -30.248 1.00 70.62 107 ALA A O 1
ATOM 848 N N . VAL A 1 108 ? 23.747 -4.476 -31.056 1.00 72.44 108 VAL A N 1
ATOM 849 C CA . VAL A 1 108 ? 23.123 -4.745 -32.365 1.00 72.44 108 VAL A CA 1
ATOM 850 C C . VAL A 1 108 ? 21.886 -5.649 -32.250 1.00 72.44 108 VAL A C 1
ATOM 852 O O . VAL A 1 108 ? 20.966 -5.545 -33.057 1.00 72.44 108 VAL A O 1
ATOM 855 N N . ALA A 1 109 ? 21.829 -6.541 -31.258 1.00 76.00 109 ALA A N 1
ATOM 856 C CA . ALA A 1 109 ? 20.649 -7.371 -31.015 1.00 76.00 109 ALA A CA 1
ATOM 857 C C . ALA A 1 109 ? 19.528 -6.556 -30.350 1.00 76.00 109 ALA A C 1
ATOM 859 O O . ALA A 1 109 ? 18.371 -6.647 -30.761 1.00 76.00 109 ALA A O 1
ATOM 860 N N . LEU A 1 110 ? 19.877 -5.696 -29.388 1.00 76.69 110 LEU A N 1
ATOM 861 C CA . LEU A 1 110 ? 18.926 -4.789 -28.742 1.00 76.69 110 LEU A CA 1
ATOM 862 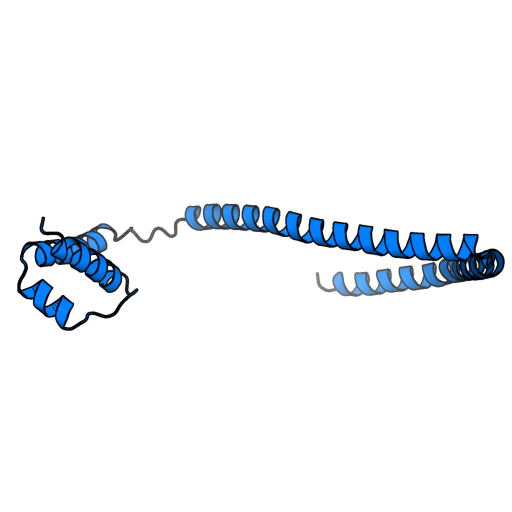C C . LEU A 1 110 ? 18.303 -3.804 -29.733 1.00 76.69 110 LEU A C 1
ATOM 864 O O . LEU A 1 110 ? 17.086 -3.629 -29.726 1.00 76.69 110 LEU A O 1
ATOM 868 N N . SER A 1 111 ? 19.098 -3.204 -30.622 1.00 76.56 111 SER A N 1
ATOM 869 C CA . SER A 1 111 ? 18.573 -2.265 -31.620 1.00 76.56 111 SER A CA 1
ATOM 870 C C . SER A 1 111 ? 17.572 -2.928 -32.570 1.00 76.56 111 SER A C 1
ATOM 872 O O . SER A 1 111 ? 16.542 -2.331 -32.878 1.00 76.56 111 SER A O 1
ATOM 874 N N . LYS A 1 112 ? 17.803 -4.188 -32.962 1.00 81.12 112 LYS A N 1
ATOM 875 C CA . LYS A 1 112 ? 16.855 -4.973 -33.771 1.00 81.12 112 LYS A CA 1
ATOM 876 C C . LYS A 1 112 ? 15.539 -5.232 -33.038 1.00 81.12 112 LYS A C 1
ATOM 878 O O . LYS A 1 112 ? 14.477 -5.091 -33.642 1.00 81.12 112 LYS A O 1
ATOM 883 N N . ILE A 1 113 ? 15.593 -5.563 -31.747 1.00 83.62 113 ILE A N 1
ATOM 884 C CA . ILE A 1 113 ? 14.390 -5.763 -30.924 1.00 83.62 113 ILE A CA 1
ATOM 885 C C . ILE A 1 113 ? 13.612 -4.448 -30.804 1.00 83.62 113 ILE A C 1
ATOM 887 O O . ILE A 1 113 ? 12.417 -4.425 -31.094 1.00 83.62 113 ILE A O 1
ATOM 891 N N . TYR A 1 114 ? 14.281 -3.342 -30.472 1.00 84.50 114 TYR A N 1
ATOM 892 C CA . TYR A 1 114 ? 13.642 -2.026 -30.382 1.00 84.50 114 TYR A CA 1
ATOM 893 C C . TYR A 1 114 ? 12.991 -1.601 -31.700 1.00 84.50 114 TYR A C 1
ATOM 895 O O . TYR A 1 114 ? 11.844 -1.158 -31.691 1.00 84.50 114 TYR A O 1
ATOM 903 N N . LEU A 1 115 ? 13.673 -1.800 -32.832 1.00 84.44 115 LEU A N 1
ATOM 904 C CA . LEU A 1 115 ? 13.132 -1.503 -34.159 1.00 84.44 115 LEU A CA 1
ATOM 905 C C . LEU A 1 115 ? 11.889 -2.353 -34.471 1.00 84.44 115 LEU A C 1
ATOM 907 O O . LEU A 1 115 ? 10.913 -1.846 -35.021 1.00 84.44 115 LEU A O 1
ATOM 911 N N . SER A 1 116 ? 11.898 -3.633 -34.082 1.00 85.25 116 SER A N 1
ATOM 912 C CA . SER A 1 116 ? 10.752 -4.529 -34.273 1.00 85.25 116 SER A CA 1
ATOM 913 C C . SER A 1 116 ? 9.535 -4.098 -33.450 1.00 85.25 116 SER A C 1
ATOM 915 O O . SER A 1 116 ? 8.426 -4.043 -33.978 1.00 85.25 116 SER A O 1
ATOM 917 N N . ILE A 1 117 ? 9.736 -3.693 -32.192 1.00 86.56 117 ILE A N 1
ATOM 918 C CA . ILE A 1 117 ? 8.664 -3.180 -31.332 1.00 86.56 117 ILE A CA 1
ATOM 919 C C . ILE A 1 117 ? 8.124 -1.866 -31.900 1.00 86.56 117 ILE A C 1
ATOM 921 O O . ILE A 1 117 ? 6.910 -1.689 -31.960 1.00 86.56 117 ILE A O 1
ATOM 925 N N . PHE A 1 118 ? 8.995 -0.975 -32.381 1.00 87.81 118 PHE A N 1
ATOM 926 C CA . PHE A 1 118 ? 8.591 0.290 -33.001 1.00 87.81 118 PHE A CA 1
ATOM 927 C C . PHE A 1 118 ? 7.772 0.108 -34.283 1.00 87.81 118 PHE A C 1
ATOM 929 O O . PHE A 1 118 ? 6.925 0.943 -34.576 1.00 87.81 118 PHE A O 1
ATOM 936 N N . MET A 1 119 ? 7.993 -0.972 -35.034 1.00 87.56 119 MET A N 1
ATOM 937 C CA . MET A 1 119 ? 7.180 -1.321 -36.204 1.00 87.56 119 MET A CA 1
ATOM 938 C C . MET A 1 119 ? 5.837 -1.953 -35.815 1.00 87.56 119 MET A C 1
ATOM 940 O O . MET A 1 119 ? 4.811 -1.672 -36.433 1.00 87.56 119 MET A O 1
ATOM 944 N N . VAL A 1 120 ? 5.823 -2.800 -34.783 1.00 87.88 120 VAL A N 1
ATOM 945 C CA . VAL A 1 120 ? 4.624 -3.549 -34.374 1.00 87.88 120 VAL A CA 1
ATOM 946 C C . VAL A 1 120 ? 3.676 -2.703 -33.516 1.00 87.88 120 VAL A C 1
ATOM 948 O O . VAL A 1 120 ? 2.459 -2.827 -33.645 1.00 87.88 120 VAL A O 1
ATOM 951 N N . ALA A 1 121 ? 4.188 -1.813 -32.665 1.00 85.44 121 ALA A N 1
ATOM 952 C CA . ALA A 1 121 ? 3.369 -1.007 -31.757 1.00 85.44 121 ALA A CA 1
ATOM 953 C C . ALA A 1 121 ? 2.357 -0.082 -32.479 1.00 85.44 121 ALA A C 1
ATOM 955 O O . ALA A 1 121 ? 1.186 -0.088 -32.088 1.00 85.44 121 ALA A O 1
ATOM 956 N N . PRO A 1 122 ? 2.717 0.636 -33.565 1.00 87.12 122 PRO A N 1
ATOM 957 C CA . PRO A 1 122 ? 1.768 1.401 -34.377 1.00 87.12 122 PRO A CA 1
ATOM 958 C C . PRO A 1 122 ? 0.684 0.536 -35.017 1.00 87.12 122 PRO A C 1
ATOM 960 O O . PRO A 1 122 ? -0.451 0.982 -35.149 1.00 87.12 122 PRO A O 1
ATOM 963 N N . LEU A 1 123 ? 1.009 -0.711 -35.372 1.00 86.44 123 LEU A N 1
ATOM 964 C CA . LEU A 1 123 ? 0.053 -1.659 -35.943 1.00 86.44 123 LEU A CA 1
ATOM 965 C C . LEU A 1 123 ? -0.952 -2.162 -34.892 1.00 86.44 123 LEU A C 1
ATOM 967 O O . LEU A 1 123 ? -2.119 -2.405 -35.199 1.00 86.44 123 LEU A O 1
ATOM 971 N N . MET A 1 124 ? -0.511 -2.291 -33.639 1.00 84.25 124 MET A N 1
ATOM 972 C CA . MET A 1 124 ? -1.334 -2.762 -32.518 1.00 84.25 124 MET A CA 1
ATOM 973 C C . MET A 1 124 ? -2.215 -1.660 -31.910 1.00 84.25 124 MET A C 1
ATOM 975 O O . MET A 1 124 ? -3.280 -1.956 -31.363 1.00 84.25 124 MET A O 1
ATOM 979 N N . LEU A 1 125 ? -1.820 -0.389 -32.031 1.00 82.81 125 LEU A N 1
ATOM 980 C CA . LEU A 1 125 ? -2.589 0.774 -31.567 1.00 82.81 125 LEU A CA 1
ATOM 981 C C . LEU A 1 125 ? -4.047 0.821 -32.078 1.00 82.81 125 LEU A C 1
ATOM 983 O O . LEU A 1 125 ? -4.950 0.912 -31.240 1.00 82.81 125 LEU A O 1
ATOM 987 N N . PRO A 1 126 ? -4.347 0.700 -33.388 1.00 82.44 126 PRO A N 1
ATOM 988 C CA . PRO A 1 126 ? -5.730 0.723 -33.873 1.00 82.44 126 PRO A CA 1
ATOM 989 C C . PRO A 1 126 ? -6.563 -0.455 -33.345 1.00 82.44 126 PRO A C 1
ATOM 991 O O . PRO A 1 126 ? -7.763 -0.309 -33.099 1.00 82.44 126 PRO A O 1
ATOM 994 N N . PHE A 1 127 ? -5.940 -1.613 -33.104 1.00 83.75 127 PHE A N 1
ATOM 995 C CA . PHE A 1 127 ? -6.618 -2.776 -32.531 1.00 83.75 127 PHE A CA 1
ATOM 996 C C . PHE A 1 127 ? -6.992 -2.554 -31.058 1.00 83.75 127 PHE A C 1
ATOM 998 O O . PHE A 1 127 ? -8.104 -2.885 -30.637 1.00 83.75 127 PHE A O 1
ATOM 1005 N N . LEU A 1 128 ? -6.096 -1.939 -30.279 1.00 82.12 128 LEU A N 1
ATOM 1006 C CA . LEU A 1 128 ? -6.349 -1.590 -28.880 1.00 82.12 128 LEU A CA 1
ATOM 1007 C C . LEU A 1 128 ? -7.449 -0.527 -28.744 1.00 82.12 128 LEU A C 1
ATOM 1009 O O . LEU A 1 128 ? -8.350 -0.699 -27.920 1.00 82.12 128 LEU A O 1
ATOM 1013 N N . ILE A 1 129 ? -7.445 0.504 -29.596 1.00 83.12 129 ILE A N 1
ATOM 1014 C CA . ILE A 1 129 ? -8.489 1.545 -29.621 1.00 83.12 129 ILE A CA 1
ATOM 1015 C C . ILE A 1 129 ? -9.856 0.929 -29.959 1.00 83.12 129 ILE A C 1
ATOM 1017 O O . ILE A 1 129 ? -10.841 1.165 -29.257 1.00 83.12 129 ILE A O 1
ATOM 1021 N N . LYS A 1 130 ? -9.923 0.052 -30.971 1.00 80.62 130 LYS A N 1
ATOM 1022 C CA . LYS A 1 130 ? -11.161 -0.658 -31.342 1.00 80.62 130 LYS A CA 1
ATOM 1023 C C . LYS A 1 130 ? -11.707 -1.520 -30.197 1.00 80.62 130 LYS A C 1
ATOM 1025 O O . LYS A 1 130 ? -12.922 -1.607 -29.995 1.00 80.62 130 LYS A O 1
ATOM 1030 N N . ARG A 1 131 ? -10.823 -2.145 -29.416 1.00 77.12 131 ARG A N 1
ATOM 1031 C CA . ARG A 1 131 ? -11.202 -2.971 -28.261 1.00 77.12 131 ARG A CA 1
ATOM 1032 C C . ARG A 1 131 ? -11.735 -2.144 -27.086 1.00 77.12 131 ARG A C 1
ATOM 1034 O O . ARG A 1 131 ? -12.588 -2.630 -26.348 1.00 77.12 131 ARG A O 1
ATOM 1041 N N . GLN A 1 132 ? -11.266 -0.910 -26.904 1.00 74.62 132 GLN A N 1
ATOM 1042 C CA . GLN A 1 132 ? -11.812 -0.008 -25.884 1.00 74.62 132 GLN A CA 1
ATOM 1043 C C . GLN A 1 132 ? -13.189 0.539 -26.279 1.00 74.62 132 GLN A C 1
ATOM 1045 O O . GLN A 1 132 ? -14.103 0.520 -25.457 1.00 74.62 132 GLN A O 1
ATOM 1050 N N . MET A 1 133 ? -13.378 0.907 -27.549 1.00 70.06 133 MET A N 1
ATOM 1051 C CA . MET A 1 133 ? -14.672 1.369 -28.079 1.00 70.06 133 MET A CA 1
ATOM 1052 C C . MET A 1 133 ? -15.775 0.307 -27.927 1.00 70.06 133 MET A C 1
ATOM 1054 O O . MET A 1 133 ? -16.892 0.606 -27.516 1.00 70.06 133 MET A O 1
ATOM 1058 N N . THR A 1 134 ? -15.455 -0.961 -28.200 1.00 67.25 134 THR A N 1
ATOM 1059 C CA . THR A 1 134 ? -16.411 -2.079 -28.075 1.00 67.25 134 THR A CA 1
ATOM 1060 C C . THR A 1 134 ? -16.763 -2.420 -26.627 1.00 67.25 134 THR A C 1
ATOM 1062 O O . THR A 1 134 ? -17.894 -2.815 -26.355 1.00 67.25 134 THR A O 1
ATOM 1065 N N . LYS A 1 135 ? -15.842 -2.220 -25.675 1.00 61.97 135 LYS A N 1
ATOM 1066 C CA . LYS A 1 135 ? -16.139 -2.376 -24.242 1.00 61.97 135 LYS A CA 1
ATOM 1067 C C . LYS A 1 135 ? -16.990 -1.228 -23.688 1.00 61.97 135 LYS A C 1
ATOM 1069 O O . LYS A 1 135 ? -17.893 -1.499 -22.905 1.00 61.97 135 LYS A O 1
ATOM 1074 N N . GLY A 1 136 ? -16.758 0.012 -24.128 1.00 56.66 136 GLY A N 1
ATOM 1075 C CA . GLY A 1 136 ? -17.572 1.173 -23.735 1.00 56.66 136 GLY A CA 1
ATOM 1076 C C . GLY A 1 136 ? -19.006 1.149 -24.287 1.00 56.66 136 GLY A C 1
ATOM 1077 O O . GLY A 1 136 ? -19.927 1.643 -23.639 1.00 56.66 136 GLY A O 1
ATOM 1078 N N . ALA A 1 137 ? -19.227 0.514 -25.444 1.00 54.09 137 ALA A N 1
ATOM 1079 C CA . ALA A 1 137 ? -20.563 0.354 -26.025 1.00 54.09 137 ALA A CA 1
ATOM 1080 C C . ALA A 1 137 ? -21.472 -0.597 -25.219 1.00 54.09 137 ALA A C 1
ATOM 1082 O O . ALA A 1 137 ? -22.686 -0.415 -25.199 1.00 54.09 137 ALA A O 1
ATOM 1083 N N . HIS A 1 138 ? -20.905 -1.579 -24.507 1.00 51.69 138 HIS A N 1
ATOM 1084 C CA . HIS A 1 138 ? -21.683 -2.506 -23.676 1.00 51.69 138 HIS A CA 1
ATOM 1085 C C . HIS A 1 138 ? -22.107 -1.920 -22.321 1.00 51.69 138 HIS A C 1
ATOM 1087 O O . HIS A 1 138 ? -23.070 -2.405 -21.730 1.00 51.69 138 HIS A O 1
ATOM 1093 N N . THR A 1 139 ? -21.427 -0.882 -21.831 1.00 52.56 139 THR A N 1
ATOM 1094 C CA . THR A 1 139 ? -21.771 -0.208 -20.568 1.00 52.56 139 THR A CA 1
ATOM 1095 C C . THR A 1 139 ? -22.791 0.919 -20.738 1.00 52.56 139 THR A C 1
ATOM 1097 O O . THR A 1 139 ? -23.466 1.249 -19.773 1.00 52.56 139 THR A O 1
ATOM 1100 N N . ASN A 1 140 ? -22.962 1.465 -21.949 1.00 51.03 140 ASN A N 1
ATOM 1101 C CA . ASN A 1 140 ? -23.908 2.560 -22.228 1.00 51.03 140 ASN A CA 1
ATOM 1102 C C . ASN A 1 140 ? -25.286 2.100 -22.754 1.00 51.03 140 ASN A C 1
ATOM 1104 O O . ASN A 1 140 ? -26.139 2.934 -23.025 1.00 51.03 140 ASN A O 1
ATOM 1108 N N . GLY A 1 141 ? -25.509 0.789 -22.921 1.00 49.53 141 GLY A N 1
ATOM 1109 C CA . GLY A 1 141 ? -26.794 0.204 -23.346 1.00 49.53 141 GLY A CA 1
ATOM 1110 C C . GLY A 1 141 ? -27.694 -0.279 -22.198 1.00 49.53 141 GLY A C 1
ATOM 1111 O O . GLY A 1 141 ? -28.675 -0.978 -22.440 1.00 49.53 141 GLY A O 1
ATOM 1112 N N . ARG A 1 142 ? -27.335 0.034 -20.948 1.00 49.62 142 ARG A N 1
ATOM 1113 C CA . ARG A 1 142 ? -28.169 -0.137 -19.749 1.00 49.62 142 ARG A CA 1
ATOM 1114 C C . ARG A 1 142 ? -28.291 1.215 -19.044 1.00 49.62 142 ARG A C 1
ATOM 1116 O O . ARG A 1 142 ? -27.751 1.400 -17.959 1.00 49.62 142 ARG A O 1
ATOM 1123 N N . ALA A 1 143 ? -28.937 2.158 -19.710 1.00 41.22 143 ALA A N 1
ATOM 1124 C CA . ALA A 1 143 ? -29.499 3.361 -19.115 1.00 41.22 143 ALA A CA 1
ATOM 1125 C C . ALA A 1 143 ? -30.850 3.602 -19.786 1.00 41.22 143 ALA A C 1
ATOM 1127 O O . ALA A 1 143 ? -30.904 3.427 -21.027 1.00 41.22 143 ALA A O 1
#